Protein AF-A0A920MWS7-F1 (afdb_monomer_lite)

Foldseek 3Di:
DDDDDDDDFDKDWDWDDDPPDIDIDIGRFKDKDFPPPDPAWDWDFDDDPNHTDDIFGARIKIWTALVNQPPVVVVQVGDRHDRPDGWIWIGGRGTPDPPDDIDIDD

Radius of gyration: 15.37 Å; chains: 1; bounding box: 46×31×46 Å

Sequence (106 aa):
MEFFLIQSRMVLEAKVANGKKSKNFYALNDFVIDRGKTQRLITMDLFANNHFVAKYKSDGLIFSTPTGSTAYSLSSGGPIVMPKLKAIVVTPLSPHTLTLRPIFFS

Structure (mmCIF, N/CA/C/O backbone):
data_AF-A0A920MWS7-F1
#
_entry.id   AF-A0A920MWS7-F1
#
loop_
_atom_site.group_PDB
_atom_site.id
_atom_site.type_symbol
_atom_site.label_atom_id
_atom_site.label_alt_id
_atom_site.label_comp_id
_atom_site.label_asym_id
_atom_site.label_entity_id
_atom_site.label_seq_id
_atom_site.pdbx_PDB_ins_code
_atom_site.Cartn_x
_atom_site.Cartn_y
_atom_site.Cartn_z
_atom_site.occupancy
_atom_site.B_iso_or_equiv
_atom_site.auth_seq_id
_atom_site.auth_comp_id
_atom_site.auth_asym_id
_atom_site.auth_atom_id
_atom_site.pdbx_PDB_model_num
ATOM 1 N N . MET A 1 1 ? 25.153 12.283 -26.022 1.00 61.16 1 MET A N 1
ATOM 2 C CA . MET A 1 1 ? 23.686 12.456 -26.024 1.00 61.16 1 MET A CA 1
ATOM 3 C C . MET A 1 1 ? 23.131 11.263 -25.270 1.00 61.16 1 MET A C 1
ATOM 5 O O . MET A 1 1 ? 23.307 10.149 -25.745 1.00 61.16 1 MET A O 1
ATOM 9 N N . GLU A 1 2 ? 22.627 11.451 -24.052 1.00 69.62 2 GLU A N 1
ATOM 10 C CA . GLU A 1 2 ? 22.039 10.341 -23.291 1.00 69.62 2 GLU A CA 1
ATOM 11 C C . GLU A 1 2 ? 20.635 10.054 -23.824 1.00 69.62 2 GLU A C 1
ATOM 13 O O . GLU A 1 2 ? 19.796 10.951 -23.913 1.00 69.62 2 GLU A O 1
ATOM 18 N N . PHE A 1 3 ? 20.394 8.805 -24.216 1.00 83.69 3 PHE A N 1
ATOM 19 C CA . PHE A 1 3 ? 19.072 8.333 -24.604 1.00 83.69 3 PHE A CA 1
ATOM 20 C C . PHE A 1 3 ? 18.323 7.885 -23.348 1.00 83.69 3 PHE A C 1
ATOM 22 O O . PHE A 1 3 ? 18.825 7.053 -22.595 1.00 83.69 3 PHE A O 1
ATOM 29 N N . PHE A 1 4 ? 17.112 8.401 -23.136 1.00 89.50 4 PHE A N 1
ATOM 30 C CA . PHE A 1 4 ? 16.202 7.916 -22.099 1.00 89.50 4 PHE A CA 1
ATOM 31 C C . PHE A 1 4 ? 14.984 7.239 -22.732 1.00 89.50 4 PHE A C 1
ATOM 33 O O . PHE A 1 4 ? 14.543 7.599 -23.823 1.00 89.50 4 PHE A O 1
ATOM 40 N N . LEU A 1 5 ? 14.431 6.250 -22.028 1.00 91.00 5 LEU A N 1
ATOM 41 C CA . LEU A 1 5 ? 13.200 5.562 -22.408 1.00 91.00 5 LEU A CA 1
ATOM 42 C C . LEU A 1 5 ? 12.095 5.938 -21.422 1.00 91.00 5 LEU A C 1
ATOM 44 O O . LEU A 1 5 ? 12.262 5.815 -20.209 1.00 91.00 5 LEU A O 1
ATOM 48 N N . ILE A 1 6 ? 10.954 6.382 -21.946 1.00 92.75 6 ILE A N 1
ATOM 49 C CA . ILE A 1 6 ? 9.772 6.703 -21.142 1.00 92.75 6 ILE A CA 1
ATOM 50 C C . ILE A 1 6 ? 8.941 5.432 -20.962 1.00 92.75 6 ILE A C 1
ATOM 52 O O . ILE A 1 6 ? 8.638 4.733 -21.928 1.00 92.75 6 ILE A O 1
ATOM 56 N N . GLN A 1 7 ? 8.526 5.148 -19.727 1.00 90.06 7 GLN A N 1
ATOM 57 C CA . GLN A 1 7 ? 7.632 4.036 -19.416 1.00 90.06 7 GLN A CA 1
ATOM 58 C C . GLN A 1 7 ? 6.459 4.521 -18.560 1.00 90.06 7 GLN A C 1
ATOM 60 O O . GLN A 1 7 ? 6.667 5.048 -17.468 1.00 90.06 7 GLN A O 1
ATOM 65 N N . SER A 1 8 ? 5.222 4.275 -19.006 1.00 92.50 8 SER A N 1
ATOM 66 C CA . SER A 1 8 ? 4.039 4.520 -18.173 1.00 92.50 8 SER A CA 1
ATOM 67 C C . SER A 1 8 ? 4.031 3.629 -16.934 1.00 92.50 8 SER A C 1
ATOM 69 O O . SER A 1 8 ? 4.338 2.434 -16.992 1.00 92.50 8 SER A O 1
ATOM 71 N N . ARG A 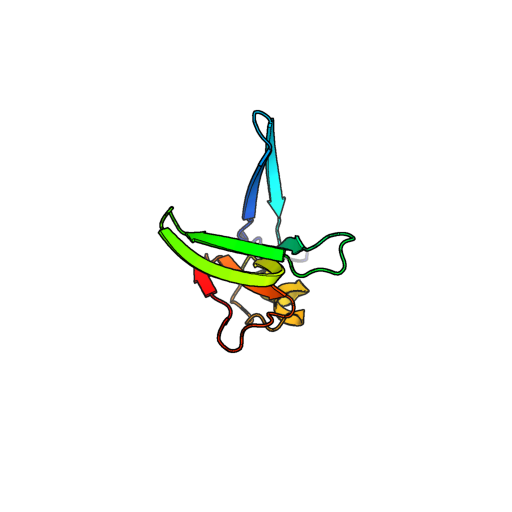1 9 ? 3.626 4.223 -15.812 1.00 93.50 9 ARG A N 1
ATOM 72 C CA . ARG A 1 9 ? 3.408 3.548 -14.533 1.00 93.50 9 ARG A CA 1
ATOM 73 C C . ARG A 1 9 ? 1.969 3.758 -14.088 1.00 93.50 9 ARG A C 1
ATOM 75 O O . ARG A 1 9 ? 1.370 4.793 -14.367 1.00 93.50 9 ARG A O 1
ATOM 82 N N . MET A 1 10 ? 1.426 2.748 -13.420 1.00 94.81 10 MET A N 1
ATOM 83 C CA . MET A 1 10 ? 0.124 2.831 -12.771 1.00 94.81 10 MET A CA 1
ATOM 84 C C . MET A 1 10 ? 0.143 3.901 -11.671 1.00 94.81 10 MET A C 1
ATOM 86 O O . MET A 1 10 ? 1.143 4.051 -10.972 1.00 94.81 10 MET A O 1
ATOM 90 N N . VAL A 1 11 ? -0.979 4.600 -11.516 1.00 96.81 11 VAL A N 1
ATOM 91 C CA . VAL A 1 11 ? -1.265 5.556 -10.439 1.00 96.81 11 VAL A CA 1
ATOM 92 C C . VAL A 1 11 ? -2.599 5.147 -9.819 1.00 96.81 11 VAL A C 1
ATOM 94 O O . VAL A 1 11 ? -3.501 4.720 -10.540 1.00 96.81 11 VAL A O 1
ATOM 97 N N . LEU A 1 12 ? -2.723 5.252 -8.497 1.00 97.38 12 LEU A N 1
ATOM 98 C CA . LEU A 1 12 ? -4.000 5.075 -7.808 1.00 97.38 12 LEU A CA 1
ATOM 99 C C . LEU A 1 12 ? -4.767 6.389 -7.795 1.00 97.38 12 LEU A C 1
ATOM 101 O O . LEU A 1 12 ? -4.192 7.432 -7.493 1.00 97.38 12 LEU A O 1
ATOM 105 N N . GLU A 1 13 ? -6.070 6.314 -8.033 1.00 97.56 13 GLU A N 1
ATOM 106 C CA . GLU A 1 13 ? -7.013 7.376 -7.698 1.00 97.56 13 GLU A CA 1
ATOM 107 C C . GLU A 1 13 ? -7.821 6.945 -6.471 1.00 97.56 13 GLU A C 1
ATOM 109 O O . GLU A 1 13 ? -8.350 5.835 -6.425 1.00 97.56 13 GLU A O 1
ATOM 114 N N . ALA A 1 14 ? -7.934 7.824 -5.478 1.00 96.88 14 ALA A N 1
ATOM 115 C CA . ALA A 1 14 ? -8.797 7.618 -4.325 1.00 96.88 14 ALA A CA 1
ATOM 116 C C . ALA A 1 14 ? -9.807 8.753 -4.209 1.00 96.88 14 ALA A C 1
ATOM 118 O O . ALA A 1 14 ? -9.448 9.932 -4.189 1.00 96.88 14 ALA A O 1
ATOM 119 N N . LYS A 1 15 ? -11.079 8.387 -4.059 1.00 96.25 15 LYS A N 1
ATOM 120 C CA . LYS A 1 15 ? -12.156 9.316 -3.728 1.00 96.25 15 LYS A CA 1
ATOM 121 C C . LYS A 1 15 ? -12.486 9.195 -2.249 1.00 96.25 15 LYS A C 1
ATOM 123 O O . LYS A 1 15 ? -13.037 8.191 -1.808 1.00 96.25 15 LYS A O 1
ATOM 128 N N . VAL A 1 16 ? -12.186 10.241 -1.490 1.00 94.94 16 VAL A N 1
ATOM 129 C CA . VAL A 1 16 ? -12.533 10.322 -0.069 1.00 94.94 16 VAL A CA 1
ATOM 130 C C . VAL A 1 16 ? -13.852 11.070 0.058 1.00 94.94 16 VAL A C 1
ATOM 132 O O . VAL A 1 16 ? -13.952 12.227 -0.358 1.00 94.94 16 VAL A O 1
ATOM 135 N N . ALA A 1 17 ? -14.865 10.409 0.616 1.00 92.94 17 ALA A N 1
ATOM 136 C CA . ALA A 1 17 ? -16.190 10.976 0.836 1.00 92.94 17 ALA A CA 1
ATOM 137 C C . ALA A 1 17 ? -16.462 11.170 2.335 1.00 92.94 17 ALA A C 1
ATOM 139 O O . ALA A 1 17 ? -16.213 10.279 3.142 1.00 92.94 17 ALA A O 1
ATOM 140 N N . ASN A 1 18 ? -16.998 12.335 2.698 1.00 90.06 18 ASN A N 1
ATOM 141 C CA . ASN A 1 18 ? -17.505 12.634 4.033 1.00 90.06 18 ASN A CA 1
ATOM 142 C C . ASN A 1 18 ? -18.853 13.359 3.899 1.00 90.06 18 ASN A C 1
ATOM 144 O O . ASN A 1 18 ? -18.914 14.548 3.558 1.00 90.06 18 ASN A O 1
ATOM 148 N N . GLY A 1 19 ? -19.946 12.620 4.107 1.00 89.94 19 GLY A N 1
ATOM 149 C CA . GLY A 1 19 ? -21.300 13.105 3.847 1.00 89.94 19 GLY A CA 1
ATOM 150 C C . GLY A 1 19 ? -21.464 13.554 2.390 1.00 89.94 19 GLY A C 1
ATOM 151 O O . GLY A 1 19 ? -21.227 12.784 1.465 1.00 89.94 19 GLY A O 1
ATOM 152 N N . LYS A 1 20 ? -21.845 14.822 2.179 1.00 90.50 20 LYS A N 1
ATOM 153 C CA . LYS A 1 20 ? -22.027 15.410 0.835 1.00 90.50 20 LYS A CA 1
ATOM 154 C C . LYS A 1 20 ? -20.726 15.876 0.167 1.00 90.50 20 LYS A C 1
ATOM 156 O O . LYS A 1 20 ? -20.752 16.254 -1.000 1.00 90.50 20 LYS A O 1
ATOM 161 N N . LYS A 1 21 ? -19.601 15.909 0.888 1.00 92.81 21 LYS A N 1
ATOM 162 C CA . LYS A 1 21 ? -18.313 16.355 0.340 1.00 92.81 21 LYS A CA 1
ATOM 163 C C . LYS A 1 21 ? -17.536 15.150 -0.173 1.00 92.81 21 LYS A C 1
ATOM 165 O O . LYS A 1 21 ? -17.396 14.1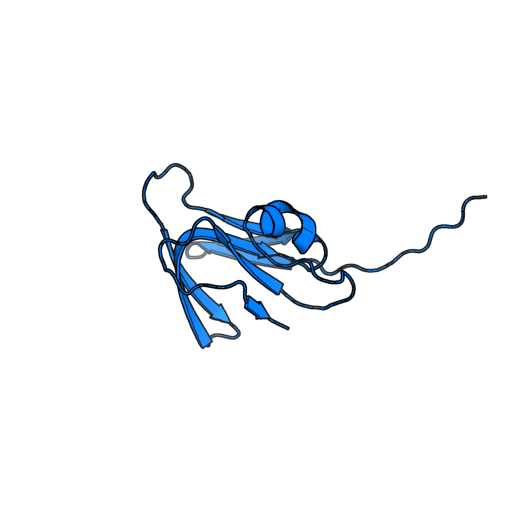62 0.542 1.00 92.81 21 LYS A O 1
ATOM 170 N N . SER A 1 22 ? -16.975 15.258 -1.373 1.00 95.06 22 SER A N 1
ATOM 171 C CA . SER A 1 22 ? -16.011 14.286 -1.887 1.00 95.06 22 SER A CA 1
ATOM 172 C C . SER A 1 22 ? -14.817 14.983 -2.512 1.00 95.06 22 SER A C 1
ATOM 174 O O . SER A 1 22 ? -14.992 15.997 -3.187 1.00 95.06 22 SER A O 1
ATOM 176 N N . LYS A 1 23 ? -13.624 14.425 -2.322 1.00 96.12 23 LYS A N 1
ATOM 177 C CA . LYS A 1 23 ? -12.397 14.899 -2.962 1.00 96.12 23 LYS A CA 1
ATOM 178 C C . LYS A 1 23 ? -11.621 13.723 -3.539 1.00 96.12 23 LYS A C 1
ATOM 180 O O . LYS A 1 23 ? -11.529 12.678 -2.896 1.00 96.12 23 LYS A O 1
ATOM 185 N N . ASN A 1 24 ? -11.066 13.926 -4.730 1.00 97.00 24 ASN A N 1
ATOM 186 C CA . ASN A 1 24 ? -10.220 12.946 -5.396 1.00 97.00 24 ASN A CA 1
ATOM 187 C C . ASN A 1 24 ? -8.749 13.260 -5.117 1.00 97.00 24 ASN A C 1
ATOM 189 O O . ASN A 1 24 ? -8.350 14.425 -5.021 1.00 97.00 24 ASN A O 1
ATOM 193 N N . PHE A 1 25 ? -7.960 12.205 -4.990 1.00 97.44 25 PHE A N 1
ATOM 194 C CA . PHE A 1 25 ? -6.526 12.239 -4.764 1.00 97.44 25 PHE A CA 1
ATOM 195 C C . PHE A 1 25 ? -5.858 11.223 -5.675 1.00 97.44 25 PHE A C 1
ATOM 197 O O . PHE A 1 25 ? -6.470 10.219 -6.034 1.00 97.44 25 PHE A O 1
ATOM 204 N N . TYR A 1 26 ? -4.587 11.459 -5.981 1.00 97.75 26 TYR A N 1
ATOM 205 C CA . TYR A 1 26 ? -3.779 10.551 -6.782 1.00 97.75 26 TYR A CA 1
ATOM 206 C C . TYR A 1 26 ? -2.495 10.198 -6.043 1.00 97.75 26 TYR A C 1
ATOM 208 O O . TYR A 1 26 ? -1.885 11.068 -5.419 1.00 97.75 26 TYR A O 1
ATOM 216 N N . ALA A 1 27 ? -2.084 8.937 -6.128 1.00 97.19 27 ALA A N 1
ATOM 217 C CA . ALA A 1 27 ? -0.854 8.448 -5.522 1.00 97.19 27 ALA A CA 1
ATOM 218 C C . ALA A 1 27 ? -0.074 7.575 -6.508 1.00 97.19 27 ALA A C 1
ATOM 220 O O . ALA A 1 27 ? -0.610 6.619 -7.071 1.00 97.19 27 ALA A O 1
ATOM 221 N N . LEU A 1 28 ? 1.208 7.898 -6.700 1.00 96.50 28 LEU A N 1
ATOM 222 C CA . LEU A 1 28 ? 2.118 7.057 -7.479 1.00 96.50 28 LEU A CA 1
ATOM 223 C C . LEU A 1 28 ? 2.491 5.788 -6.709 1.00 96.50 28 LEU A C 1
ATOM 225 O O . LEU A 1 28 ? 2.519 4.711 -7.296 1.00 96.50 28 LEU A O 1
ATOM 229 N N . ASN A 1 29 ? 2.769 5.921 -5.411 1.00 96.62 29 ASN A N 1
ATOM 230 C CA . ASN A 1 29 ? 3.136 4.795 -4.561 1.00 96.62 29 ASN A CA 1
ATOM 231 C C . ASN A 1 29 ? 1.895 4.246 -3.865 1.00 96.62 29 ASN A C 1
ATOM 233 O O . ASN A 1 29 ? 1.336 3.253 -4.325 1.00 96.62 29 ASN A O 1
ATOM 237 N N . ASP A 1 30 ? 1.448 4.908 -2.795 1.00 97.12 30 ASP A N 1
ATOM 238 C CA . ASP A 1 30 ? 0.500 4.305 -1.864 1.00 97.12 30 ASP A CA 1
ATOM 239 C C . ASP A 1 30 ? -0.523 5.311 -1.324 1.00 97.12 30 ASP A C 1
ATOM 241 O O . ASP A 1 30 ? -0.223 6.493 -1.143 1.00 97.12 30 ASP A O 1
ATOM 245 N N . PHE A 1 31 ? -1.704 4.803 -0.978 1.00 97.81 31 PHE A N 1
ATOM 246 C CA . PHE A 1 31 ? -2.599 5.409 0.003 1.00 97.81 31 PHE A CA 1
ATOM 247 C C . PHE A 1 31 ? -2.513 4.641 1.316 1.00 97.81 31 PHE A C 1
ATOM 249 O O . PHE A 1 31 ? -2.571 3.412 1.328 1.00 97.81 31 PHE A O 1
ATOM 256 N N . VAL A 1 32 ? -2.427 5.370 2.426 1.00 96.38 32 VAL A N 1
ATOM 257 C CA . VAL A 1 32 ? -2.379 4.793 3.770 1.00 96.38 32 VAL A CA 1
ATOM 258 C C . VAL A 1 32 ? -3.581 5.289 4.552 1.00 96.38 32 VAL A C 1
ATOM 260 O O . VAL A 1 32 ? -3.787 6.494 4.690 1.00 96.38 32 VAL A O 1
ATOM 263 N N . ILE A 1 33 ? -4.371 4.352 5.063 1.00 95.19 33 ILE A N 1
ATOM 264 C CA . ILE A 1 33 ? -5.374 4.623 6.089 1.00 95.19 33 ILE A CA 1
ATOM 265 C C . ILE A 1 33 ? -4.741 4.216 7.410 1.00 95.19 33 ILE A C 1
ATOM 267 O O . ILE A 1 33 ? -4.426 3.042 7.578 1.00 95.19 33 ILE A O 1
ATOM 271 N N . A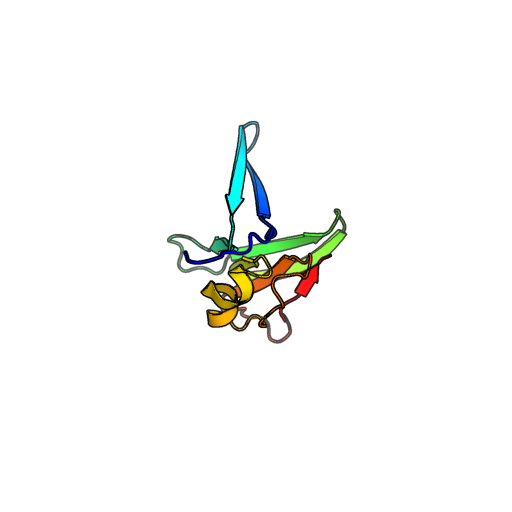SP A 1 34 ? -4.549 5.152 8.334 1.00 93.50 34 ASP A N 1
ATOM 272 C CA . ASP A 1 34 ? -4.023 4.869 9.669 1.00 93.50 34 ASP A CA 1
ATOM 273 C C . ASP A 1 34 ? -4.966 5.358 10.774 1.00 93.50 34 ASP A C 1
ATOM 275 O O . ASP A 1 34 ? -5.967 6.045 10.543 1.00 93.50 34 ASP A O 1
ATOM 279 N N . ARG A 1 35 ? -4.653 4.963 12.005 1.00 91.31 35 ARG A N 1
ATOM 280 C CA . ARG A 1 35 ? -5.407 5.327 13.207 1.00 91.31 35 ARG A CA 1
ATOM 281 C C . ARG A 1 35 ? -5.245 6.799 13.636 1.00 91.31 35 ARG A C 1
ATOM 283 O O . ARG A 1 35 ? -5.827 7.241 14.627 1.00 91.31 35 ARG A O 1
ATOM 290 N N . GLY A 1 36 ? -4.465 7.595 12.919 1.00 91.25 36 GLY A N 1
ATOM 291 C CA . GLY A 1 36 ? -4.133 8.969 13.257 1.00 91.25 36 GLY A CA 1
ATOM 292 C C . GLY A 1 36 ? -3.510 9.067 14.648 1.00 91.25 36 GLY A C 1
ATOM 293 O O . GLY A 1 36 ? -2.613 8.314 15.018 1.00 91.25 36 GLY A O 1
ATOM 294 N N . LYS A 1 37 ? -4.015 9.999 15.461 1.00 90.75 37 LYS A N 1
ATOM 295 C CA . LYS A 1 37 ? -3.505 10.243 16.821 1.00 90.75 37 LYS A CA 1
ATOM 296 C C . LYS A 1 37 ? -4.030 9.261 17.875 1.00 90.75 37 LYS A C 1
ATOM 298 O O . LYS A 1 37 ? -3.598 9.335 19.023 1.00 90.75 37 LYS A O 1
ATOM 303 N N . THR A 1 38 ? -4.987 8.387 17.546 1.00 88.50 38 THR A N 1
ATOM 304 C CA . THR A 1 38 ? -5.530 7.455 18.547 1.00 88.50 38 THR A CA 1
ATOM 305 C C . THR A 1 38 ? -4.523 6.358 18.854 1.00 88.50 38 THR A C 1
ATOM 307 O O . THR A 1 38 ? -3.783 5.945 17.973 1.00 88.50 38 THR A O 1
ATOM 310 N N . GLN A 1 39 ? -4.509 5.857 20.088 1.00 84.69 39 GLN A N 1
ATOM 311 C CA . GLN A 1 39 ? -3.737 4.671 20.484 1.00 84.69 39 GLN A CA 1
ATOM 312 C C . GLN A 1 39 ? -4.502 3.360 20.256 1.00 84.69 39 GLN A C 1
ATOM 314 O O . GLN A 1 39 ? -3.969 2.279 20.481 1.00 84.69 39 GLN A O 1
ATOM 319 N N . ARG A 1 40 ? -5.769 3.443 19.832 1.00 87.81 40 ARG A N 1
ATOM 320 C CA . ARG A 1 40 ? -6.623 2.276 19.599 1.00 87.81 40 ARG A CA 1
ATOM 321 C C . ARG A 1 40 ? -6.480 1.775 18.168 1.00 87.81 40 ARG A C 1
ATOM 323 O O . ARG A 1 40 ? -6.346 2.570 17.244 1.00 87.81 40 ARG A O 1
ATOM 330 N N . LEU A 1 41 ? -6.611 0.463 17.996 1.00 88.88 41 LEU A N 1
ATOM 331 C CA . LEU A 1 41 ? -6.741 -0.145 16.675 1.00 88.88 41 LEU A CA 1
ATOM 332 C C . LEU A 1 41 ? -8.012 0.355 15.991 1.00 88.88 41 LEU A C 1
ATOM 334 O O . LEU A 1 41 ? -9.064 0.471 16.630 1.00 88.88 41 LEU A O 1
ATOM 338 N N . ILE A 1 42 ? -7.918 0.590 14.687 1.00 92.31 42 ILE A N 1
ATOM 339 C CA . ILE A 1 42 ? -9.078 0.891 13.855 1.00 92.31 42 ILE A CA 1
ATOM 340 C C . ILE A 1 42 ? -9.621 -0.393 13.238 1.00 92.31 42 ILE A C 1
ATOM 342 O O . ILE A 1 42 ? -8.892 -1.362 13.022 1.00 92.31 42 ILE A O 1
ATOM 346 N N . THR A 1 43 ? -10.933 -0.412 13.003 1.00 92.62 43 THR A N 1
ATOM 347 C CA . THR A 1 43 ? -11.602 -1.501 12.287 1.00 92.62 43 THR A CA 1
ATOM 348 C C . THR A 1 43 ? -11.990 -1.006 10.905 1.00 92.62 43 THR A C 1
ATOM 350 O O . THR A 1 43 ? -12.624 0.040 10.792 1.00 92.62 43 THR A O 1
ATOM 353 N N . MET A 1 44 ? -11.597 -1.741 9.870 1.00 93.25 44 MET A N 1
ATOM 354 C CA . MET A 1 44 ? -11.846 -1.393 8.473 1.00 93.25 44 MET A CA 1
ATOM 355 C C . MET A 1 44 ? -12.464 -2.585 7.755 1.00 93.25 44 MET A C 1
ATOM 357 O O . MET A 1 44 ? -11.913 -3.685 7.799 1.00 93.25 44 MET A O 1
ATOM 361 N N . ASP A 1 45 ? -13.580 -2.356 7.072 1.00 94.94 45 ASP A N 1
ATOM 362 C CA . ASP A 1 45 ? -14.172 -3.336 6.168 1.00 94.94 45 ASP A CA 1
ATOM 363 C C . ASP A 1 45 ? -13.654 -3.077 4.752 1.00 94.94 45 ASP A C 1
ATOM 365 O O . ASP A 1 45 ? -13.841 -1.994 4.193 1.00 94.94 45 ASP A O 1
ATOM 369 N N . LEU A 1 46 ? -12.964 -4.066 4.188 1.00 94.06 46 LEU A N 1
ATOM 370 C CA . LEU A 1 46 ? -12.444 -4.013 2.831 1.00 94.06 46 LEU A CA 1
ATOM 371 C C . LEU A 1 46 ? -13.473 -4.592 1.867 1.00 94.06 46 LEU A C 1
ATOM 373 O O . LEU A 1 46 ? -13.908 -5.738 2.013 1.00 94.06 46 LEU A O 1
ATOM 377 N N . PHE A 1 47 ? -13.785 -3.812 0.838 1.00 95.12 47 PHE A N 1
ATOM 378 C CA . PHE A 1 47 ? -14.620 -4.231 -0.276 1.00 95.12 47 PHE A CA 1
ATOM 379 C C . PHE A 1 47 ? -13.832 -4.150 -1.580 1.00 95.12 47 PHE A C 1
ATOM 381 O O . PHE A 1 47 ? -13.068 -3.210 -1.790 1.00 95.12 47 PHE A O 1
ATOM 388 N N . ALA A 1 48 ? -14.069 -5.104 -2.474 1.00 94.00 48 ALA A N 1
ATOM 389 C CA . ALA A 1 48 ? -13.590 -5.076 -3.850 1.00 94.00 48 ALA A CA 1
ATOM 390 C C . ALA A 1 48 ? -14.791 -5.244 -4.778 1.00 94.00 48 ALA A C 1
ATOM 392 O O . ALA A 1 48 ? -15.559 -6.192 -4.625 1.00 94.00 48 ALA A O 1
ATOM 393 N N . ASN A 1 49 ? -14.996 -4.303 -5.704 1.00 93.06 49 ASN A N 1
ATOM 394 C CA . ASN A 1 49 ? -16.165 -4.287 -6.593 1.00 93.06 49 ASN A CA 1
ATOM 395 C C . ASN A 1 49 ? -17.487 -4.509 -5.832 1.00 93.06 49 ASN A C 1
ATOM 397 O O . ASN A 1 49 ? -18.292 -5.354 -6.214 1.00 93.06 49 ASN A O 1
ATOM 401 N N . ASN A 1 50 ? -17.664 -3.813 -4.703 1.00 93.44 50 ASN A N 1
ATOM 402 C CA . ASN A 1 50 ? -18.822 -3.912 -3.801 1.00 93.44 50 ASN A CA 1
ATOM 403 C C . ASN A 1 50 ? -19.013 -5.269 -3.090 1.00 93.44 50 ASN A C 1
ATOM 405 O O . ASN A 1 50 ? -19.984 -5.427 -2.353 1.00 93.44 50 ASN A O 1
ATOM 409 N N . HIS A 1 51 ? -18.085 -6.217 -3.231 1.00 94.50 51 HIS A N 1
ATOM 410 C CA . HIS A 1 51 ? -18.095 -7.480 -2.496 1.00 94.50 51 HIS A CA 1
ATOM 411 C C . HIS A 1 51 ? -17.229 -7.370 -1.245 1.00 94.50 51 HIS A C 1
ATOM 413 O O . HIS A 1 51 ? -16.109 -6.861 -1.306 1.00 94.50 51 HIS A O 1
ATOM 419 N N . PHE A 1 52 ? -17.743 -7.847 -0.112 1.00 94.44 52 PHE A N 1
ATOM 420 C CA . PHE A 1 52 ? -16.976 -7.911 1.129 1.00 94.44 52 PHE A CA 1
ATOM 421 C C . PHE A 1 52 ? -15.811 -8.893 0.972 1.00 94.44 52 PHE A C 1
ATOM 423 O O . PHE A 1 52 ? -16.017 -10.042 0.586 1.00 94.44 52 PHE A O 1
ATOM 430 N N . VAL A 1 53 ? -14.599 -8.436 1.282 1.00 92.88 53 VAL A N 1
ATOM 431 C CA . VAL A 1 53 ? -13.382 -9.253 1.208 1.00 92.88 53 VAL A CA 1
ATOM 432 C C . VAL A 1 53 ? -12.962 -9.693 2.602 1.00 92.88 53 VAL A C 1
ATOM 434 O O . VAL A 1 53 ? -12.826 -10.884 2.869 1.00 92.88 53 VAL A O 1
ATOM 437 N N . ALA A 1 54 ? -12.726 -8.727 3.489 1.00 91.12 54 ALA A N 1
ATOM 438 C CA . ALA A 1 54 ? -12.210 -8.986 4.824 1.00 91.12 54 ALA A CA 1
ATOM 439 C C . ALA A 1 54 ? -12.454 -7.800 5.760 1.00 91.12 54 ALA A C 1
ATOM 441 O O . ALA A 1 54 ? -12.576 -6.653 5.330 1.00 91.12 54 ALA A O 1
ATOM 442 N N . LYS A 1 55 ? -12.447 -8.091 7.062 1.00 92.06 55 LYS A N 1
ATOM 443 C CA . LYS A 1 55 ? -12.428 -7.096 8.135 1.00 92.06 55 LYS A CA 1
ATOM 444 C C . LYS A 1 55 ? -11.035 -7.050 8.752 1.00 92.06 55 LYS A C 1
ATOM 446 O O . LYS A 1 55 ? -10.531 -8.070 9.219 1.00 92.06 55 LYS A O 1
ATOM 451 N N . TYR A 1 56 ? -10.437 -5.867 8.787 1.00 90.75 56 TYR A N 1
ATOM 452 C CA . TYR A 1 56 ? -9.121 -5.617 9.368 1.00 90.75 56 TYR A CA 1
ATOM 453 C C . TYR A 1 56 ? -9.264 -4.926 10.719 1.00 90.75 56 TYR A C 1
ATOM 455 O O . TYR A 1 56 ? -9.977 -3.932 10.832 1.00 90.75 56 TYR A O 1
ATOM 463 N N . LYS A 1 57 ? -8.551 -5.429 11.732 1.00 91.38 57 LYS A N 1
ATOM 464 C CA . LYS A 1 57 ? -8.335 -4.745 13.012 1.00 91.38 57 LYS A CA 1
ATOM 465 C C . LYS A 1 57 ? -6.836 -4.521 13.193 1.00 91.38 57 LYS A C 1
ATOM 467 O O . LYS A 1 57 ? -6.100 -5.452 13.529 1.00 91.38 57 LYS A O 1
ATOM 472 N N . SER A 1 58 ? -6.385 -3.309 12.900 1.00 91.00 58 SER A N 1
ATOM 473 C CA . SER A 1 58 ? -4.966 -3.007 12.702 1.00 91.00 58 SER A CA 1
ATOM 474 C C . SER A 1 58 ? -4.653 -1.536 13.000 1.00 91.00 58 SER A C 1
ATOM 476 O O . SER A 1 58 ? -5.556 -0.743 13.288 1.00 91.00 58 SER A O 1
ATOM 478 N N . ASP A 1 59 ? -3.370 -1.174 12.949 1.00 92.44 59 ASP A N 1
ATOM 479 C CA . ASP A 1 59 ? -2.940 0.231 13.006 1.00 92.44 59 ASP A CA 1
ATOM 480 C C . ASP A 1 59 ? -3.351 1.005 11.744 1.00 92.44 59 ASP A C 1
ATOM 482 O O . ASP A 1 59 ? -3.480 2.230 11.769 1.00 92.44 59 ASP A O 1
ATOM 486 N N . GLY A 1 60 ? -3.575 0.277 10.651 1.00 93.62 60 GLY A N 1
ATOM 487 C CA . GLY A 1 60 ? -3.925 0.822 9.353 1.00 93.62 60 GLY A CA 1
ATOM 488 C C . GLY A 1 60 ? -3.891 -0.201 8.222 1.00 93.62 60 GLY A C 1
ATOM 489 O O . GLY A 1 60 ? -3.700 -1.403 8.446 1.00 93.62 60 GLY A O 1
ATOM 490 N N . LEU A 1 61 ? -4.108 0.287 7.006 1.00 95.50 61 LEU A N 1
ATOM 491 C CA . LEU A 1 61 ? -4.132 -0.480 5.766 1.00 95.50 61 LEU A CA 1
ATOM 492 C C . LEU A 1 61 ? -3.512 0.356 4.639 1.00 95.50 61 LEU A C 1
ATOM 494 O O . LEU A 1 61 ? -3.875 1.518 4.449 1.00 95.50 61 LEU A O 1
ATOM 498 N N . ILE A 1 62 ? -2.578 -0.240 3.903 1.00 97.12 62 ILE A N 1
ATOM 499 C CA . ILE A 1 62 ? -1.907 0.370 2.754 1.00 97.12 62 ILE A CA 1
ATOM 500 C C . ILE A 1 62 ? -2.535 -0.174 1.472 1.00 97.12 62 ILE A C 1
ATOM 502 O O . ILE A 1 62 ? -2.671 -1.386 1.329 1.00 97.12 62 ILE A O 1
ATOM 506 N N . PHE A 1 63 ? -2.846 0.711 0.529 1.00 97.44 63 PHE A N 1
ATOM 507 C CA . PHE A 1 63 ? -3.200 0.392 -0.852 1.00 97.44 63 PHE A CA 1
ATOM 508 C C . PHE A 1 63 ? -2.083 0.904 -1.753 1.00 97.44 63 PHE A C 1
ATOM 510 O O . PHE A 1 63 ? -1.892 2.113 -1.858 1.00 97.44 63 PHE A O 1
ATOM 517 N N . SER A 1 64 ? -1.333 0.005 -2.375 1.00 97.75 64 SER A N 1
ATOM 518 C CA . SER A 1 64 ? -0.097 0.333 -3.083 1.00 97.75 64 SER A CA 1
ATOM 519 C C . SER A 1 64 ? -0.171 -0.044 -4.561 1.00 97.75 64 SER A C 1
ATOM 521 O O . SER A 1 64 ? -0.753 -1.069 -4.927 1.00 97.75 64 SER A O 1
ATOM 523 N N . THR A 1 65 ? 0.417 0.786 -5.426 1.00 97.81 65 THR A N 1
ATOM 524 C CA . THR A 1 65 ? 0.703 0.403 -6.813 1.00 97.81 65 THR A CA 1
ATOM 525 C C . THR A 1 65 ? 1.859 -0.599 -6.858 1.00 97.81 65 THR A C 1
ATOM 527 O O . THR A 1 65 ? 2.621 -0.743 -5.901 1.00 97.81 65 THR A O 1
ATOM 530 N N . PRO A 1 66 ? 2.127 -1.220 -8.015 1.00 96.69 66 PRO A N 1
ATOM 531 C CA . PRO A 1 66 ? 3.315 -2.050 -8.169 1.00 96.69 66 PRO A CA 1
ATOM 532 C C . PRO A 1 66 ? 4.622 -1.258 -8.031 1.00 96.69 66 PRO A C 1
ATOM 534 O O . PRO A 1 66 ? 5.624 -1.816 -7.599 1.00 96.69 66 PRO A O 1
ATOM 537 N N . THR A 1 67 ? 4.616 0.049 -8.328 1.00 96.62 67 THR A N 1
ATOM 538 C CA . THR A 1 67 ? 5.776 0.924 -8.072 1.00 96.62 67 THR A CA 1
ATOM 539 C C . THR A 1 67 ? 5.937 1.208 -6.575 1.00 96.62 67 THR A C 1
ATOM 541 O O . THR A 1 67 ? 7.057 1.190 -6.076 1.00 96.62 67 THR A O 1
ATOM 544 N N . GLY A 1 68 ? 4.832 1.403 -5.849 1.00 96.88 68 GLY A N 1
ATOM 545 C CA . GLY A 1 68 ? 4.826 1.574 -4.394 1.00 96.88 68 GLY A CA 1
ATOM 546 C C . GLY A 1 68 ? 5.108 0.293 -3.605 1.00 96.88 68 GLY A C 1
ATOM 547 O O . GLY A 1 68 ? 5.439 0.359 -2.422 1.00 96.88 68 GLY A O 1
ATOM 548 N N . SER A 1 69 ? 5.051 -0.878 -4.250 1.00 96.00 69 SER A N 1
ATOM 549 C CA . SER A 1 69 ? 5.270 -2.171 -3.589 1.00 96.00 69 SER A CA 1
ATOM 550 C C . SER A 1 69 ? 6.623 -2.278 -2.885 1.00 96.00 69 SER A C 1
ATOM 552 O O . SER A 1 69 ? 6.726 -2.996 -1.900 1.00 96.00 69 SER A O 1
ATOM 554 N N . THR A 1 70 ? 7.631 -1.526 -3.342 1.00 95.38 70 THR A N 1
ATOM 555 C CA . THR A 1 70 ? 8.974 -1.444 -2.748 1.00 95.38 70 THR A CA 1
ATOM 556 C C . THR A 1 70 ? 9.136 -0.312 -1.726 1.00 95.38 70 THR A C 1
ATOM 558 O O . THR A 1 70 ? 10.230 -0.125 -1.203 1.00 95.38 70 THR A O 1
ATOM 561 N N . ALA A 1 71 ? 8.091 0.483 -1.482 1.00 94.75 71 ALA A N 1
ATOM 562 C CA . ALA A 1 71 ? 8.080 1.604 -0.545 1.00 94.75 71 ALA A CA 1
ATOM 563 C C . ALA A 1 71 ? 7.489 1.168 0.807 1.00 94.75 71 ALA A C 1
ATOM 565 O O . ALA A 1 71 ? 7.949 0.191 1.399 1.00 94.75 71 ALA A O 1
ATOM 566 N N . TYR A 1 72 ? 6.473 1.872 1.319 1.00 94.25 72 TYR A N 1
ATOM 567 C CA . TYR A 1 72 ? 5.953 1.591 2.656 1.00 94.25 72 TYR A CA 1
ATOM 568 C C . TYR A 1 72 ? 5.298 0.209 2.740 1.00 94.25 72 TYR A C 1
ATOM 570 O O . TYR A 1 72 ? 5.454 -0.484 3.744 1.00 94.25 72 TYR A O 1
ATOM 578 N N . SER A 1 73 ? 4.663 -0.236 1.649 1.00 93.69 73 SER A N 1
ATOM 579 C CA . SER A 1 73 ? 4.116 -1.591 1.546 1.00 93.69 73 SER A CA 1
ATOM 580 C C . SER A 1 73 ? 5.166 -2.660 1.878 1.00 93.69 73 SER A C 1
ATOM 582 O O . SER A 1 73 ? 4.877 -3.546 2.677 1.00 93.69 73 SER A O 1
ATOM 584 N N . LEU A 1 74 ? 6.398 -2.550 1.358 1.00 94.00 74 LEU A N 1
ATOM 585 C CA . LEU A 1 74 ? 7.481 -3.498 1.655 1.00 94.00 74 LEU A CA 1
ATOM 586 C C . LEU A 1 74 ? 7.879 -3.468 3.132 1.00 94.00 74 LEU A C 1
ATOM 588 O O . LEU A 1 74 ? 7.977 -4.516 3.767 1.00 94.00 74 LEU A O 1
ATOM 592 N N . SER A 1 75 ? 8.060 -2.269 3.695 1.00 92.38 75 SER A N 1
ATOM 593 C CA . SER A 1 75 ? 8.403 -2.094 5.113 1.00 92.38 75 SER A CA 1
ATOM 594 C C . SER A 1 75 ? 7.343 -2.675 6.055 1.00 92.38 75 SER A C 1
ATOM 596 O O . SER A 1 75 ? 7.655 -3.033 7.187 1.00 92.38 75 SER A O 1
ATOM 598 N N . SER A 1 76 ? 6.095 -2.787 5.597 1.00 91.81 76 SER A N 1
ATOM 599 C CA . SER A 1 76 ? 4.980 -3.387 6.339 1.00 91.81 76 SER A CA 1
ATOM 600 C C . SER A 1 76 ? 4.743 -4.870 6.025 1.00 91.81 76 SER A C 1
ATOM 602 O O . SER A 1 76 ? 3.717 -5.419 6.417 1.00 91.81 76 SER A O 1
ATOM 604 N N . GLY A 1 77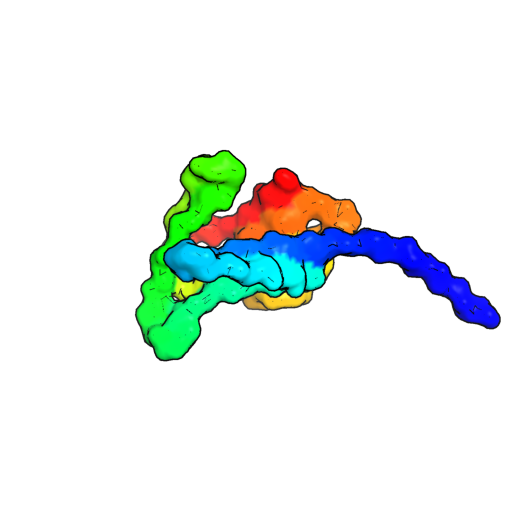 ? 5.677 -5.539 5.339 1.00 90.56 77 GLY A N 1
ATOM 605 C CA . GLY A 1 77 ? 5.595 -6.972 5.028 1.00 90.56 77 GLY A CA 1
ATOM 606 C C . GLY A 1 77 ? 4.813 -7.306 3.754 1.00 90.56 77 GLY A C 1
ATOM 607 O O . GLY A 1 77 ? 4.458 -8.465 3.529 1.00 90.56 77 GLY A O 1
ATOM 608 N N . GLY A 1 78 ? 4.530 -6.306 2.920 1.00 91.81 78 GLY A N 1
ATOM 609 C CA . GLY A 1 78 ? 3.974 -6.481 1.584 1.00 91.81 78 GLY A CA 1
ATOM 610 C C . GLY A 1 78 ? 4.997 -7.073 0.599 1.00 91.81 78 GLY A C 1
ATOM 611 O O . GLY A 1 78 ? 6.205 -6.923 0.783 1.00 91.81 78 GLY A O 1
ATOM 612 N N . PRO A 1 79 ? 4.539 -7.756 -0.461 1.00 93.12 79 PRO A N 1
ATOM 613 C CA . PRO A 1 79 ? 5.411 -8.352 -1.470 1.00 93.12 79 PRO A CA 1
ATOM 614 C C . PRO A 1 79 ? 5.968 -7.307 -2.446 1.00 93.12 79 PRO A C 1
ATOM 616 O O . PRO A 1 79 ? 5.330 -6.291 -2.715 1.00 93.12 79 PRO A O 1
ATOM 619 N N . ILE A 1 80 ? 7.116 -7.613 -3.056 1.00 94.62 80 ILE A N 1
ATOM 620 C CA . ILE A 1 80 ? 7.651 -6.858 -4.199 1.00 94.62 80 ILE A CA 1
ATOM 621 C C . ILE A 1 80 ? 6.890 -7.260 -5.463 1.00 94.62 80 ILE A C 1
ATOM 623 O O . ILE A 1 80 ? 6.708 -8.446 -5.740 1.00 94.62 80 ILE A O 1
ATOM 627 N N . VAL A 1 81 ? 6.478 -6.272 -6.256 1.00 94.88 81 VAL A N 1
ATOM 628 C CA . VAL A 1 81 ? 5.668 -6.478 -7.460 1.00 94.88 81 VAL A CA 1
ATOM 629 C C . VAL A 1 81 ? 6.344 -5.855 -8.669 1.00 94.88 81 VAL A C 1
ATOM 631 O O . VAL A 1 81 ? 6.869 -4.745 -8.611 1.00 94.88 81 VAL A O 1
ATOM 634 N N . MET A 1 82 ? 6.305 -6.555 -9.804 1.00 93.88 82 MET A N 1
ATOM 635 C CA . MET A 1 82 ? 6.867 -6.035 -11.046 1.00 93.88 82 MET A CA 1
ATOM 636 C C . MET A 1 82 ? 6.119 -4.760 -11.479 1.00 93.88 82 MET A C 1
ATOM 638 O O . MET A 1 82 ? 4.905 -4.823 -11.680 1.00 93.88 82 MET A O 1
ATOM 642 N N . PRO A 1 83 ? 6.796 -3.625 -11.741 1.00 90.75 83 PRO A N 1
ATOM 643 C CA . PRO A 1 83 ? 6.099 -2.357 -11.967 1.00 90.75 83 PRO A CA 1
ATOM 644 C C . PRO A 1 83 ? 5.225 -2.260 -13.225 1.00 90.75 83 PRO A C 1
ATOM 646 O O . PRO A 1 83 ? 4.496 -1.284 -13.393 1.00 90.75 83 PRO A O 1
ATOM 649 N N . LYS A 1 84 ? 5.348 -3.228 -14.142 1.00 88.94 84 LYS A N 1
ATOM 650 C CA . LYS A 1 84 ? 4.517 -3.345 -15.351 1.00 88.94 84 LYS A CA 1
ATOM 651 C C . LYS A 1 84 ? 3.182 -4.047 -15.091 1.00 88.94 84 LYS A C 1
ATOM 653 O O . LYS A 1 84 ? 2.307 -3.986 -15.951 1.00 88.94 84 LYS A O 1
ATOM 658 N N . LEU A 1 85 ? 3.033 -4.725 -13.951 1.00 91.06 85 LEU A N 1
ATOM 659 C CA . LEU A 1 85 ? 1.768 -5.339 -13.573 1.00 91.06 85 LEU A CA 1
ATOM 660 C C . LEU A 1 85 ? 0.723 -4.238 -13.344 1.00 91.06 85 LEU A C 1
ATOM 662 O O . LEU A 1 85 ? 1.057 -3.135 -12.918 1.00 91.06 85 LEU A O 1
ATOM 666 N N . LYS A 1 86 ? -0.543 -4.529 -13.633 1.00 90.31 86 LYS A N 1
ATOM 667 C CA . LYS A 1 86 ? -1.671 -3.688 -13.228 1.00 90.31 86 LYS A CA 1
ATOM 668 C C . LYS A 1 86 ? -2.358 -4.396 -12.076 1.00 90.31 86 LYS A C 1
ATOM 670 O O . LYS A 1 86 ? -3.127 -5.320 -12.305 1.00 90.31 86 LYS A O 1
ATOM 675 N N . ALA A 1 87 ? -1.971 -4.035 -10.860 1.00 92.88 87 ALA A N 1
ATOM 676 C CA . ALA A 1 87 ? -2.550 -4.605 -9.659 1.00 92.88 87 ALA A CA 1
ATOM 677 C C . ALA A 1 87 ? -2.466 -3.619 -8.496 1.00 92.88 87 ALA A C 1
ATOM 679 O O . ALA A 1 87 ? -1.513 -2.848 -8.403 1.00 92.88 87 ALA A O 1
ATOM 680 N N . ILE A 1 88 ? -3.437 -3.680 -7.595 1.00 96.38 88 ILE A N 1
ATOM 681 C CA . ILE A 1 88 ? -3.414 -2.988 -6.308 1.00 96.38 88 ILE A CA 1
ATOM 682 C C . ILE A 1 88 ? -2.999 -3.998 -5.246 1.00 96.38 88 ILE A C 1
ATOM 684 O O . ILE A 1 88 ? -3.609 -5.062 -5.133 1.00 96.38 88 ILE A O 1
ATOM 688 N N . VAL A 1 89 ? -1.975 -3.659 -4.468 1.00 95.31 89 VAL A N 1
ATOM 689 C CA . VAL A 1 89 ? -1.527 -4.452 -3.320 1.00 95.31 89 VAL A CA 1
ATOM 690 C C . VAL A 1 89 ? -2.138 -3.869 -2.059 1.00 95.31 89 VAL A C 1
ATOM 692 O O . VAL A 1 89 ? -1.986 -2.677 -1.796 1.00 95.31 89 VAL A O 1
ATOM 695 N N . VAL A 1 90 ? -2.806 -4.705 -1.270 1.00 95.69 90 VAL A N 1
ATOM 696 C CA . VAL A 1 90 ? -3.332 -4.318 0.039 1.00 95.69 90 VAL A CA 1
ATOM 697 C C . VAL A 1 90 ? -2.484 -4.939 1.137 1.00 95.69 90 VAL A C 1
ATOM 699 O O . VAL A 1 90 ? -2.468 -6.161 1.268 1.00 95.69 90 VAL A O 1
ATOM 702 N N . THR A 1 91 ? -1.814 -4.107 1.936 1.00 94.75 91 THR A N 1
ATOM 703 C CA . THR A 1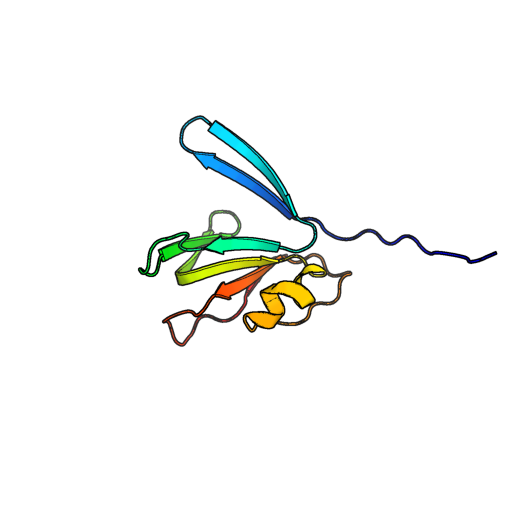 91 ? -0.897 -4.535 3.006 1.00 94.75 91 THR A CA 1
ATOM 704 C C . THR A 1 91 ? -1.362 -3.973 4.354 1.00 94.75 91 THR A C 1
ATOM 706 O O . THR A 1 91 ? -1.428 -2.752 4.511 1.00 94.75 91 THR A O 1
ATOM 709 N N . PRO A 1 92 ? -1.715 -4.809 5.346 1.00 92.44 92 PRO A N 1
ATOM 710 C CA . PRO A 1 92 ? -2.114 -4.324 6.667 1.00 92.44 92 PRO A CA 1
ATOM 711 C C . PRO A 1 92 ? -0.918 -3.815 7.486 1.00 92.44 92 PRO A C 1
ATOM 713 O O . PRO A 1 92 ? 0.143 -4.430 7.488 1.00 92.44 92 PRO A O 1
ATOM 716 N N . LEU A 1 93 ? -1.113 -2.737 8.250 1.00 91.88 93 LEU A N 1
ATOM 717 C CA . LEU A 1 93 ? -0.133 -2.247 9.228 1.00 91.88 93 LEU A CA 1
ATOM 718 C C . LEU A 1 93 ? -0.324 -2.953 10.574 1.00 91.88 93 LEU A C 1
ATOM 720 O O . LEU A 1 93 ? -1.354 -2.749 11.215 1.00 91.88 93 LEU A O 1
ATOM 724 N N . SER A 1 94 ? 0.652 -3.751 11.018 1.00 80.38 94 SER A N 1
ATOM 725 C CA . SER A 1 94 ? 0.631 -4.442 12.324 1.00 80.38 94 SER A CA 1
ATOM 726 C C . SER A 1 94 ? -0.721 -5.118 12.645 1.00 80.38 94 SER A C 1
ATOM 728 O O . SER A 1 94 ? -1.369 -4.780 13.642 1.00 80.38 94 SER A O 1
ATOM 730 N N . PRO A 1 95 ? -1.232 -6.030 11.791 1.00 71.31 95 PRO A N 1
ATOM 731 C CA . PRO A 1 95 ? -2.536 -6.643 12.018 1.00 71.31 95 PRO A CA 1
ATOM 732 C C . PRO A 1 95 ? -2.525 -7.507 13.283 1.00 71.31 95 PRO A C 1
ATOM 734 O O . PRO A 1 95 ? -1.740 -8.443 13.408 1.00 71.31 95 PRO A O 1
ATOM 737 N N . HIS A 1 96 ? -3.475 -7.278 14.189 1.00 67.12 96 HIS A N 1
ATOM 738 C CA . HIS A 1 96 ? -3.670 -8.121 15.376 1.00 67.12 96 HIS A CA 1
ATOM 739 C C . HIS A 1 96 ? -4.516 -9.375 15.076 1.00 67.12 96 HIS A C 1
ATOM 741 O O . HIS A 1 96 ? -5.257 -9.867 15.923 1.00 67.12 96 HIS A O 1
ATOM 747 N N . THR A 1 97 ? -4.456 -9.886 13.845 1.00 61.50 97 THR A N 1
ATOM 748 C CA . THR A 1 97 ? -5.148 -11.105 13.403 1.00 61.50 97 THR A CA 1
ATOM 749 C C . THR A 1 97 ? -4.160 -11.975 12.636 1.00 61.50 97 THR A C 1
ATOM 751 O O . THR A 1 97 ? -3.573 -11.524 11.657 1.00 61.50 97 THR A O 1
ATOM 754 N N . LEU A 1 98 ? -3.991 -13.224 13.080 1.00 56.97 98 LEU A N 1
ATOM 755 C CA . LEU A 1 98 ? -2.913 -14.132 12.660 1.00 56.97 98 LEU A CA 1
ATOM 756 C C . LEU A 1 98 ? -2.928 -14.499 11.158 1.00 56.97 98 LEU A C 1
ATOM 758 O O . LEU A 1 98 ? -1.932 -14.987 10.634 1.00 56.97 98 LEU A O 1
ATOM 762 N N . THR A 1 99 ? -4.044 -14.292 10.456 1.00 62.06 99 THR A N 1
ATOM 763 C CA . THR A 1 99 ? -4.285 -14.842 9.110 1.00 62.06 99 THR A CA 1
ATOM 764 C C . THR A 1 99 ? -4.351 -13.812 7.981 1.00 62.06 99 THR A C 1
ATOM 766 O O . THR A 1 99 ? -4.483 -14.204 6.822 1.00 62.06 99 THR A O 1
ATOM 769 N N . LEU A 1 100 ? -4.251 -12.509 8.265 1.00 66.38 100 LEU A N 1
ATOM 770 C CA . LEU A 1 100 ? -4.395 -11.479 7.230 1.00 66.38 100 LEU A CA 1
ATOM 771 C C . LEU A 1 100 ? -3.083 -11.301 6.455 1.00 66.38 100 LEU A C 1
ATOM 773 O O . LEU A 1 100 ? -2.130 -10.702 6.947 1.00 66.38 100 LEU A O 1
ATOM 777 N N . ARG A 1 101 ? -3.046 -11.837 5.230 1.00 75.31 101 ARG A N 1
ATOM 778 C CA . ARG A 1 101 ? -1.930 -11.704 4.281 1.00 75.31 101 ARG A CA 1
ATOM 779 C C . ARG A 1 101 ? -2.185 -10.569 3.284 1.00 75.31 101 ARG A C 1
ATOM 781 O O . ARG A 1 101 ? -3.346 -10.209 3.081 1.00 75.31 101 ARG A O 1
ATOM 788 N N . PRO A 1 102 ? -1.135 -10.032 2.639 1.00 76.19 102 PRO A N 1
ATOM 789 C CA . PRO A 1 102 ? -1.306 -9.107 1.530 1.00 76.19 102 PRO A CA 1
ATOM 790 C C . PRO A 1 102 ? -2.162 -9.702 0.405 1.00 76.19 102 PRO A C 1
ATOM 792 O O . PRO A 1 102 ? -2.011 -10.878 0.068 1.00 76.19 102 PRO A O 1
ATOM 795 N N . ILE A 1 103 ? -3.054 -8.890 -0.167 1.00 85.50 103 ILE A N 1
ATOM 796 C CA . ILE A 1 103 ? -3.986 -9.296 -1.231 1.00 85.50 103 ILE A CA 1
ATOM 797 C C . ILE A 1 103 ? -3.708 -8.472 -2.486 1.00 85.50 103 ILE A C 1
ATOM 799 O O . ILE A 1 103 ? -3.381 -7.289 -2.399 1.00 85.50 103 ILE A O 1
ATOM 803 N N . PHE A 1 104 ? -3.858 -9.105 -3.647 1.00 84.31 104 PHE A N 1
ATOM 804 C CA . PHE A 1 104 ? -3.745 -8.470 -4.952 1.00 84.31 104 PHE A CA 1
ATO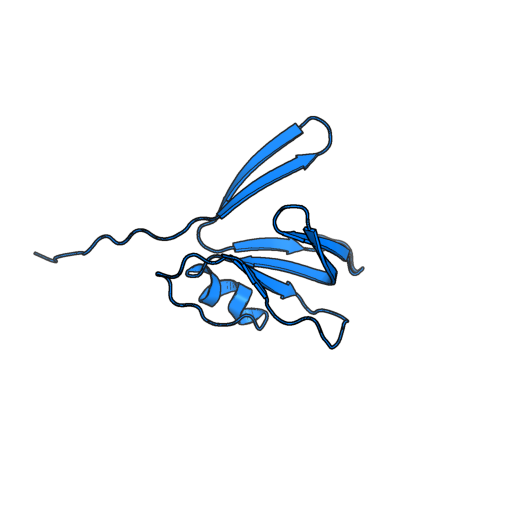M 805 C C . PHE A 1 104 ? -5.122 -8.335 -5.595 1.00 84.31 104 PHE A C 1
ATOM 807 O O . PHE A 1 104 ? -5.879 -9.303 -5.636 1.00 84.31 104 PHE A O 1
ATOM 814 N N . PHE A 1 105 ? -5.407 -7.163 -6.151 1.00 85.81 105 PHE A N 1
ATOM 815 C CA . PHE A 1 105 ? -6.579 -6.923 -6.991 1.00 85.81 105 PHE A CA 1
ATOM 816 C C . PHE A 1 105 ? -6.127 -6.480 -8.379 1.00 85.81 105 PHE A C 1
ATOM 818 O O . PHE A 1 105 ? -5.225 -5.651 -8.471 1.00 85.81 105 PHE A O 1
ATOM 825 N N . SER A 1 106 ? -6.729 -7.029 -9.435 1.00 78.38 106 SER A N 1
ATOM 826 C CA . SER A 1 106 ? -6.499 -6.640 -10.837 1.00 78.38 106 SER A CA 1
ATOM 827 C C . SER A 1 106 ? -7.535 -5.643 -11.333 1.00 78.38 106 SER A C 1
ATOM 829 O O . SER A 1 106 ? -8.727 -5.907 -11.050 1.00 78.38 106 SER A O 1
#

pLDDT: mean 90.54, std 8.67, range [56.97, 97.81]

Secondary structure (DSSP, 8-state):
-----------EEEEEEETTEEEEEEESSEEEEE-TT-SSPEEEEEEETTEEEEEEEESEEEEE-TTGGGTHHHHTTPPP--TTS--EEEEEES-SSTT---EEE-